Protein AF-A0A094IGU2-F1 (afdb_monomer_lite)

Structure (mmCIF, N/CA/C/O backbone):
data_AF-A0A094IGU2-F1
#
_entry.id   AF-A0A094IGU2-F1
#
loop_
_atom_site.group_PDB
_atom_site.id
_atom_site.type_symbol
_atom_site.label_atom_id
_atom_site.label_alt_id
_atom_site.label_comp_id
_atom_site.label_asym_id
_atom_site.label_entity_id
_atom_site.label_seq_id
_atom_site.pdbx_PDB_ins_code
_atom_site.Cartn_x
_atom_site.Cartn_y
_atom_site.Cartn_z
_atom_site.occupancy
_atom_site.B_iso_or_equiv
_atom_site.auth_seq_id
_atom_site.auth_comp_id
_atom_site.auth_asym_id
_atom_site.auth_atom_id
_atom_site.pdbx_PDB_model_num
ATOM 1 N N . MET A 1 1 ? 27.872 21.694 8.890 1.00 37.94 1 MET A N 1
ATOM 2 C CA . MET A 1 1 ? 27.496 20.771 7.801 1.00 37.94 1 MET A CA 1
ATOM 3 C C . MET A 1 1 ? 26.629 19.700 8.432 1.00 37.94 1 MET A C 1
ATOM 5 O O . MET A 1 1 ? 27.169 18.801 9.055 1.00 37.94 1 MET A O 1
ATOM 9 N N . ASN A 1 2 ? 25.307 19.884 8.405 1.00 34.09 2 ASN A N 1
ATOM 10 C CA . ASN A 1 2 ? 24.379 18.880 8.918 1.00 34.09 2 ASN A CA 1
ATOM 11 C C . ASN A 1 2 ? 24.272 17.796 7.852 1.00 34.09 2 ASN A C 1
ATOM 13 O O . ASN A 1 2 ? 23.658 18.010 6.809 1.00 34.09 2 ASN A O 1
ATOM 17 N N . THR A 1 3 ? 24.930 16.668 8.088 1.00 35.50 3 THR A N 1
ATOM 18 C CA . THR A 1 3 ? 24.658 15.430 7.371 1.00 35.50 3 THR A CA 1
ATOM 19 C C . THR A 1 3 ? 23.225 15.064 7.733 1.00 35.50 3 THR A C 1
ATOM 21 O O . THR A 1 3 ? 22.968 14.598 8.839 1.00 35.50 3 THR A O 1
ATOM 24 N N . ILE A 1 4 ? 22.279 15.382 6.850 1.00 45.84 4 ILE A N 1
ATOM 25 C CA . ILE A 1 4 ? 20.926 14.840 6.922 1.00 45.84 4 ILE A CA 1
ATOM 26 C C . ILE A 1 4 ? 21.136 13.333 6.821 1.00 45.84 4 ILE A C 1
ATOM 28 O O . ILE A 1 4 ? 21.540 12.827 5.775 1.00 45.84 4 ILE A O 1
ATOM 32 N N . SER A 1 5 ? 20.996 12.635 7.945 1.00 41.69 5 SER A N 1
ATOM 33 C CA . SER A 1 5 ? 20.793 11.198 7.935 1.00 41.69 5 SER A CA 1
ATOM 34 C C . SER A 1 5 ? 19.640 10.958 6.974 1.00 41.69 5 SER A C 1
ATOM 36 O O . SER A 1 5 ? 18.550 11.474 7.210 1.00 41.69 5 SER A O 1
ATOM 38 N N . ASN A 1 6 ? 19.896 10.261 5.867 1.00 41.59 6 ASN A N 1
ATOM 39 C CA . ASN A 1 6 ? 18.827 9.691 5.062 1.00 41.59 6 ASN A CA 1
ATOM 40 C C . ASN A 1 6 ? 18.021 8.812 6.022 1.00 41.59 6 AS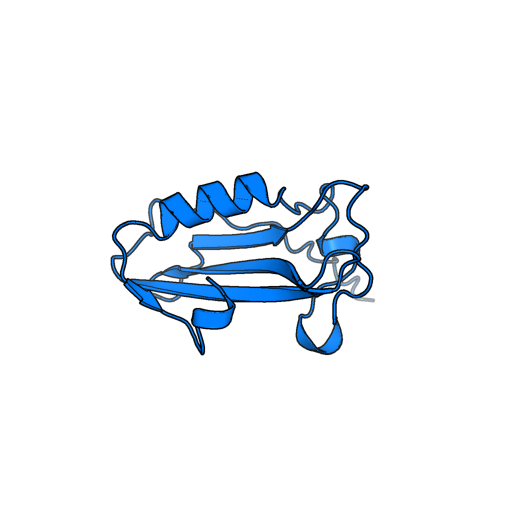N A C 1
ATOM 42 O O . ASN A 1 6 ? 18.459 7.710 6.352 1.00 41.59 6 ASN A O 1
ATOM 46 N N . GLU A 1 7 ? 16.916 9.336 6.549 1.00 50.03 7 GLU A N 1
ATOM 47 C CA . GLU A 1 7 ? 15.909 8.530 7.215 1.00 50.03 7 GLU A CA 1
ATOM 48 C C . GLU A 1 7 ? 15.415 7.567 6.145 1.00 50.03 7 GLU A C 1
ATOM 50 O O . GLU A 1 7 ? 14.697 7.939 5.219 1.00 50.03 7 GLU A O 1
ATOM 55 N N . ILE A 1 8 ? 15.921 6.340 6.197 1.00 52.78 8 ILE A N 1
ATOM 56 C CA . ILE A 1 8 ? 15.351 5.244 5.433 1.00 52.78 8 ILE A CA 1
ATOM 57 C C . ILE A 1 8 ? 13.922 5.132 5.964 1.00 52.78 8 ILE A C 1
ATOM 59 O O . ILE A 1 8 ? 13.743 4.860 7.154 1.00 52.78 8 ILE A O 1
ATOM 63 N N . ASN A 1 9 ? 12.925 5.407 5.117 1.00 67.75 9 ASN A N 1
ATOM 64 C CA . ASN A 1 9 ? 11.515 5.197 5.442 1.00 67.75 9 ASN A CA 1
ATOM 65 C C . ASN A 1 9 ? 11.281 3.690 5.551 1.00 67.75 9 ASN A C 1
ATOM 67 O O . ASN A 1 9 ? 10.886 3.022 4.598 1.00 67.75 9 ASN A O 1
ATOM 71 N N . MET A 1 10 ? 11.623 3.152 6.715 1.00 75.50 10 MET A N 1
ATOM 72 C CA . MET A 1 10 ? 11.432 1.754 7.047 1.00 75.50 10 MET A CA 1
ATOM 73 C C . MET A 1 10 ? 9.934 1.451 7.121 1.00 75.50 10 MET A C 1
ATOM 75 O O . MET A 1 10 ? 9.160 2.311 7.552 1.00 75.50 10 MET A O 1
ATOM 79 N N . PRO A 1 11 ? 9.517 0.229 6.758 1.00 86.69 11 PRO A N 1
ATOM 80 C CA . PRO A 1 11 ? 8.128 -0.170 6.890 1.00 86.69 11 PRO A CA 1
ATOM 81 C C . PRO A 1 11 ? 7.668 -0.088 8.351 1.00 86.69 11 PRO A C 1
ATOM 83 O O . PRO A 1 11 ? 8.408 -0.432 9.276 1.00 86.69 11 PRO A O 1
ATOM 86 N N . VAL A 1 12 ? 6.421 0.327 8.550 1.00 92.69 12 VAL A N 1
ATOM 87 C CA . VAL A 1 12 ? 5.750 0.375 9.851 1.00 92.69 12 VAL A CA 1
ATOM 88 C C . VAL A 1 12 ? 4.728 -0.753 9.923 1.00 92.69 12 VAL A C 1
ATOM 90 O O . VAL A 1 12 ? 3.943 -0.947 8.997 1.00 92.69 12 VAL A O 1
ATOM 93 N N . GLY A 1 13 ? 4.699 -1.472 11.046 1.00 91.06 13 GLY A N 1
ATOM 94 C CA . GLY A 1 13 ? 3.701 -2.507 11.312 1.00 91.06 13 GLY A CA 1
ATOM 95 C C . GLY A 1 13 ? 3.878 -3.813 10.517 1.00 91.06 13 GLY A C 1
ATOM 96 O O . GLY A 1 13 ? 4.970 -4.101 10.026 1.00 91.06 13 GLY A O 1
ATOM 97 N N . PRO A 1 14 ? 2.824 -4.648 10.428 1.00 94.62 14 PRO A N 1
ATOM 98 C CA . PRO A 1 14 ? 1.447 -4.380 10.867 1.00 94.62 14 PRO A CA 1
ATOM 99 C C . PRO A 1 14 ? 1.251 -4.415 12.398 1.00 94.62 14 PRO A C 1
ATOM 101 O O . PRO A 1 14 ? 1.435 -5.447 13.053 1.00 94.62 14 PRO A O 1
ATOM 104 N N . HIS A 1 15 ? 0.799 -3.301 12.978 1.00 96.69 15 HIS A N 1
ATOM 105 C CA . HIS A 1 15 ? 0.477 -3.158 14.402 1.00 96.69 15 HIS A CA 1
ATOM 106 C C . HIS A 1 15 ? -0.960 -3.602 14.702 1.00 96.69 15 HIS A C 1
ATOM 108 O O . HIS A 1 15 ? -1.903 -2.814 14.745 1.00 96.69 15 HIS A O 1
ATOM 114 N N . ARG A 1 16 ? -1.147 -4.903 14.934 1.00 95.50 16 ARG A N 1
ATOM 115 C CA . ARG A 1 16 ? -2.484 -5.495 15.147 1.00 95.50 16 ARG A CA 1
ATOM 116 C C . ARG A 1 16 ? -3.156 -5.080 16.460 1.00 95.50 16 ARG A C 1
ATOM 118 O O . ARG A 1 16 ? -4.376 -5.121 16.572 1.00 95.50 16 ARG A O 1
ATOM 125 N N . ASN A 1 17 ? -2.375 -4.680 17.457 1.00 96.75 17 ASN A N 1
ATOM 126 C CA . ASN A 1 17 ? -2.854 -4.335 18.798 1.00 96.75 17 ASN A CA 1
ATOM 127 C C . ASN A 1 17 ? -3.534 -2.958 18.890 1.00 96.75 17 ASN A C 1
ATOM 129 O O . ASN A 1 17 ? -4.138 -2.670 19.918 1.00 96.75 17 ASN A O 1
ATOM 133 N N . ILE A 1 18 ? -3.440 -2.127 17.848 1.00 97.06 18 ILE A N 1
ATOM 134 C CA . ILE A 1 18 ? -4.041 -0.781 17.802 1.00 97.06 18 ILE A CA 1
ATOM 135 C C . ILE A 1 18 ? -5.204 -0.688 16.803 1.00 97.06 18 ILE A C 1
ATOM 137 O O . ILE A 1 18 ? -5.656 0.406 16.463 1.00 97.06 18 ILE A O 1
ATOM 141 N N . LEU A 1 19 ? -5.678 -1.834 16.304 1.00 97.31 19 LEU A N 1
ATOM 142 C CA . LEU A 1 19 ? -6.773 -1.901 15.343 1.00 97.31 19 LEU A CA 1
ATOM 143 C C . LEU A 1 19 ? -8.079 -1.382 15.949 1.00 97.31 19 LEU A C 1
ATOM 145 O O . LEU A 1 19 ? -8.488 -1.779 17.039 1.00 97.31 19 LEU A O 1
ATOM 149 N N . THR A 1 20 ? -8.774 -0.555 15.179 1.00 98.06 20 THR A N 1
ATOM 150 C CA . THR A 1 20 ? -10.111 -0.042 15.488 1.00 98.06 20 THR A CA 1
ATOM 151 C C . THR A 1 20 ? -11.138 -0.598 14.501 1.00 98.06 20 THR A C 1
ATOM 153 O O . THR A 1 20 ? -10.784 -1.200 13.491 1.00 98.06 20 THR A O 1
ATOM 156 N N . GLU A 1 21 ? -12.427 -0.409 14.788 1.00 97.75 21 GLU A N 1
ATOM 157 C CA . GLU A 1 21 ? -13.528 -0.790 13.882 1.00 97.75 21 GLU A CA 1
ATOM 158 C C . GLU A 1 21 ? -13.462 -0.042 12.537 1.00 97.75 21 GLU A C 1
ATOM 160 O O . GLU A 1 21 ? -13.776 -0.601 11.489 1.00 97.75 21 GLU A O 1
ATOM 165 N N . LYS A 1 22 ? -13.051 1.230 12.578 1.00 98.44 22 LYS A N 1
ATOM 166 C CA . LYS A 1 22 ? -12.873 2.104 11.415 1.00 98.44 22 LYS A CA 1
ATOM 167 C C . LYS A 1 22 ? -11.391 2.271 11.152 1.00 98.44 22 LYS A C 1
ATOM 169 O O . LYS A 1 22 ? -10.655 2.562 12.093 1.00 98.44 22 LYS A O 1
ATOM 174 N N . ILE A 1 23 ? -10.975 2.114 9.911 1.00 98.25 23 ILE A N 1
ATOM 175 C CA . ILE A 1 23 ? -9.593 2.315 9.481 1.00 98.25 23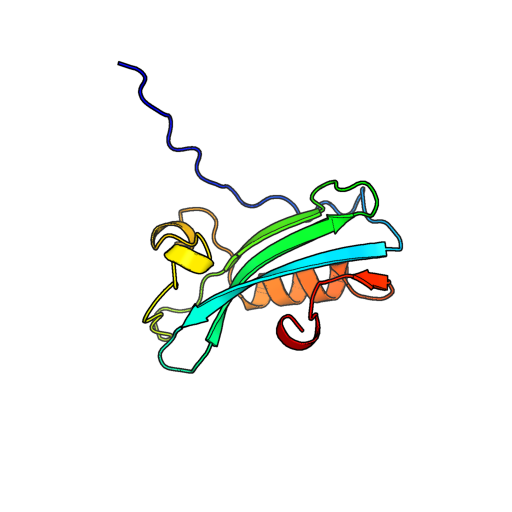 ILE A CA 1
ATOM 176 C C . ILE A 1 23 ? -9.596 3.104 8.181 1.00 98.25 23 ILE A C 1
ATOM 178 O O . ILE A 1 23 ? -10.545 2.997 7.402 1.00 98.25 23 ILE A O 1
ATOM 182 N N . ALA A 1 24 ? -8.550 3.889 7.958 1.00 98.31 24 ALA A N 1
ATOM 183 C CA . ALA A 1 24 ? -8.351 4.562 6.687 1.00 98.31 24 ALA A CA 1
ATO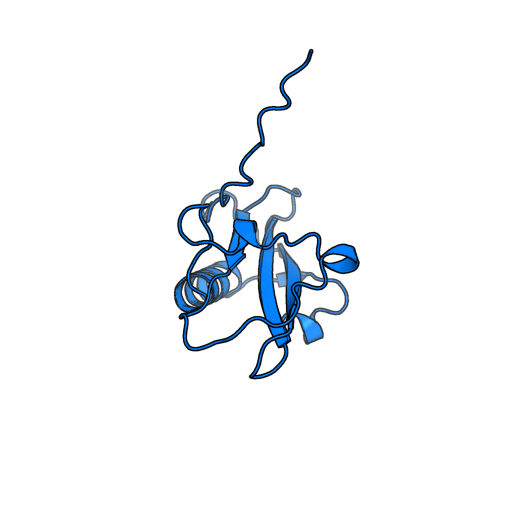M 184 C C . ALA A 1 24 ? -7.176 3.948 5.931 1.00 98.31 24 ALA A C 1
ATOM 186 O O . ALA A 1 24 ? -6.209 3.511 6.556 1.00 98.31 24 ALA A O 1
ATOM 187 N N . ILE A 1 25 ? -7.294 3.898 4.608 1.00 98.19 25 ILE A N 1
ATOM 188 C CA . ILE A 1 25 ? -6.276 3.402 3.684 1.00 98.19 25 ILE A CA 1
ATOM 189 C C . ILE A 1 25 ? -6.079 4.420 2.564 1.00 98.19 25 ILE A C 1
ATOM 191 O O . ILE A 1 25 ? -7.038 5.066 2.142 1.00 98.19 25 ILE A O 1
ATOM 195 N N . ASP A 1 26 ? -4.838 4.549 2.119 1.00 97.81 26 ASP A N 1
ATOM 196 C CA . ASP A 1 26 ? -4.448 5.339 0.957 1.00 97.81 26 ASP A CA 1
ATOM 197 C C . ASP A 1 26 ? -3.312 4.607 0.232 1.00 97.81 26 ASP A C 1
ATOM 199 O O . ASP A 1 26 ? -2.418 4.038 0.881 1.00 97.81 26 ASP A O 1
ATOM 203 N N . CYS A 1 27 ? -3.377 4.570 -1.098 1.00 97.50 27 CYS A N 1
ATOM 204 C CA . CYS A 1 27 ? -2.425 3.855 -1.937 1.00 97.50 27 CYS A CA 1
ATOM 205 C C . CYS A 1 27 ? -1.762 4.802 -2.937 1.00 97.50 27 CYS A C 1
ATOM 207 O O . CYS A 1 27 ? -2.410 5.556 -3.654 1.00 97.50 27 CYS A O 1
ATOM 209 N N . GLU A 1 28 ? -0.447 4.672 -3.073 1.00 97.44 28 GLU A N 1
ATOM 210 C CA . GLU A 1 28 ? 0.313 5.371 -4.102 1.00 97.44 28 GLU A CA 1
ATOM 211 C C . GLU A 1 28 ? 0.663 4.408 -5.231 1.00 97.44 28 GLU A C 1
ATOM 213 O O . GLU A 1 28 ? 1.220 3.328 -5.003 1.00 97.44 28 GLU A O 1
ATOM 218 N N . MET A 1 29 ? 0.359 4.808 -6.465 1.00 96.62 29 MET A N 1
ATOM 219 C CA . MET A 1 29 ? 0.473 3.953 -7.647 1.00 96.62 29 MET A CA 1
ATOM 220 C C . MET A 1 29 ? 1.709 4.292 -8.486 1.00 96.62 29 MET A C 1
ATOM 222 O O . MET A 1 29 ? 2.173 5.427 -8.543 1.00 96.62 29 MET A O 1
ATOM 226 N N . MET A 1 30 ? 2.221 3.291 -9.197 1.00 97.25 30 MET A N 1
ATOM 227 C CA . MET A 1 30 ? 3.320 3.394 -10.159 1.00 97.25 30 MET A CA 1
ATOM 228 C C . MET A 1 30 ? 2.897 2.833 -11.518 1.00 97.25 30 MET A C 1
ATOM 230 O O . MET A 1 30 ? 1.949 2.054 -11.622 1.00 97.25 30 MET A O 1
ATOM 234 N N . ARG A 1 31 ? 3.638 3.162 -12.578 1.00 97.62 31 ARG A N 1
ATOM 235 C CA . ARG A 1 31 ? 3.464 2.577 -13.917 1.00 97.62 31 ARG A CA 1
ATOM 236 C C . ARG A 1 31 ? 4.474 1.469 -14.163 1.00 97.62 31 ARG A C 1
ATOM 238 O O . ARG A 1 31 ? 5.654 1.593 -13.835 1.00 97.62 31 ARG A O 1
ATOM 245 N N . SER A 1 32 ? 4.023 0.412 -14.823 1.00 97.25 32 SER A N 1
ATOM 246 C CA . SER A 1 32 ? 4.840 -0.734 -15.210 1.00 97.25 32 SER A CA 1
ATOM 247 C C . SER A 1 32 ? 4.559 -1.188 -16.641 1.00 97.25 32 SER A C 1
ATOM 249 O O . SER A 1 32 ? 3.656 -0.682 -17.309 1.00 97.25 32 SER A O 1
ATOM 251 N N . SER A 1 33 ? 5.310 -2.186 -17.104 1.00 95.62 33 SER A N 1
ATOM 252 C CA . SER A 1 33 ? 5.090 -2.861 -18.385 1.00 95.62 33 SER A CA 1
ATOM 253 C C . SER A 1 33 ? 3.746 -3.588 -18.494 1.00 95.62 33 SER A C 1
ATOM 255 O O . SER A 1 33 ? 3.348 -3.928 -19.604 1.00 95.62 33 SER A O 1
ATOM 257 N N . ILE A 1 34 ? 3.059 -3.840 -17.375 1.00 95.88 34 ILE A N 1
ATOM 258 C CA . ILE A 1 34 ? 1.778 -4.564 -17.332 1.00 95.88 34 ILE A CA 1
ATOM 259 C C . ILE A 1 34 ? 0.596 -3.687 -16.894 1.00 95.88 34 ILE A C 1
ATOM 261 O O . ILE A 1 34 ? -0.509 -4.192 -16.734 1.00 95.88 34 ILE A O 1
ATOM 265 N N . GLY A 1 35 ? 0.812 -2.380 -16.720 1.00 95.94 35 GLY A N 1
ATOM 266 C CA . GLY A 1 35 ? -0.207 -1.437 -16.252 1.00 95.94 35 GLY A CA 1
ATOM 267 C C . GLY A 1 35 ? 0.192 -0.722 -14.963 1.00 95.94 35 GLY A C 1
ATOM 268 O O . GLY A 1 35 ? 1.377 -0.650 -14.623 1.00 95.94 35 GLY A O 1
ATOM 269 N N . GLN A 1 36 ? -0.794 -0.154 -14.269 1.00 95.69 36 GLN A N 1
ATOM 270 C CA . GLN A 1 36 ? -0.583 0.464 -12.960 1.00 95.69 36 GLN A CA 1
ATOM 271 C C . GLN A 1 36 ? -0.406 -0.600 -11.878 1.00 95.69 36 GLN A C 1
ATOM 273 O O . GLN A 1 36 ? -1.055 -1.642 -11.919 1.00 95.69 36 GLN A O 1
ATOM 278 N N . LEU A 1 37 ? 0.481 -0.329 -10.927 1.00 96.81 37 LEU A N 1
ATOM 279 C CA . LEU A 1 37 ? 0.809 -1.214 -9.815 1.00 96.81 37 LEU A CA 1
ATOM 280 C C . LEU A 1 37 ? 0.908 -0.414 -8.519 1.00 96.81 37 LEU A C 1
ATOM 282 O O . LEU A 1 37 ? 1.356 0.730 -8.540 1.00 96.81 37 LEU A O 1
ATOM 286 N N . LEU A 1 38 ? 0.549 -1.038 -7.399 1.00 97.69 38 LEU A N 1
ATOM 287 C CA . LEU A 1 38 ? 0.717 -0.464 -6.066 1.00 97.69 38 LEU A CA 1
ATOM 288 C C . LEU A 1 38 ? 2.203 -0.246 -5.771 1.00 97.69 38 LEU A C 1
ATOM 290 O O . LEU A 1 38 ? 2.994 -1.167 -5.966 1.00 97.69 38 LEU A O 1
ATOM 294 N N . GLY A 1 39 ? 2.577 0.939 -5.302 1.00 97.38 39 GLY A N 1
ATOM 295 C CA . GLY A 1 39 ? 3.947 1.280 -4.927 1.00 97.38 39 GLY A CA 1
ATOM 296 C C . GLY A 1 39 ? 4.139 1.589 -3.446 1.00 97.38 39 GLY A C 1
ATOM 297 O O . GLY A 1 39 ? 5.194 1.264 -2.907 1.00 97.38 39 GLY A O 1
ATOM 298 N N . ARG A 1 40 ? 3.127 2.138 -2.769 1.00 98.00 40 ARG A N 1
ATOM 299 C CA . ARG A 1 40 ? 3.084 2.277 -1.307 1.00 98.00 40 ARG A CA 1
ATOM 300 C C . ARG A 1 40 ? 1.648 2.145 -0.828 1.00 98.00 40 ARG A C 1
ATOM 302 O O . ARG A 1 40 ? 0.739 2.586 -1.519 1.00 98.00 40 ARG A O 1
ATOM 309 N N . VAL A 1 41 ? 1.460 1.573 0.352 1.00 98.19 41 VAL A N 1
ATOM 310 C CA . VAL A 1 41 ? 0.173 1.591 1.049 1.00 98.19 41 VAL A CA 1
ATOM 311 C C . VAL A 1 41 ? 0.368 2.066 2.478 1.00 98.19 41 VAL A C 1
ATOM 313 O O . VAL A 1 41 ? 1.297 1.617 3.153 1.00 98.19 41 VAL A O 1
ATOM 316 N N . SER A 1 42 ? -0.525 2.940 2.933 1.00 98.12 42 SER A N 1
ATOM 317 C CA . SER A 1 42 ? -0.601 3.400 4.316 1.00 98.12 42 SER A CA 1
ATOM 318 C C . SER A 1 42 ? -1.979 3.071 4.886 1.00 98.12 42 SER A C 1
ATOM 320 O O . SER A 1 42 ? -3.003 3.344 4.268 1.00 98.12 42 SER A O 1
ATOM 322 N N . VAL A 1 43 ? -2.013 2.496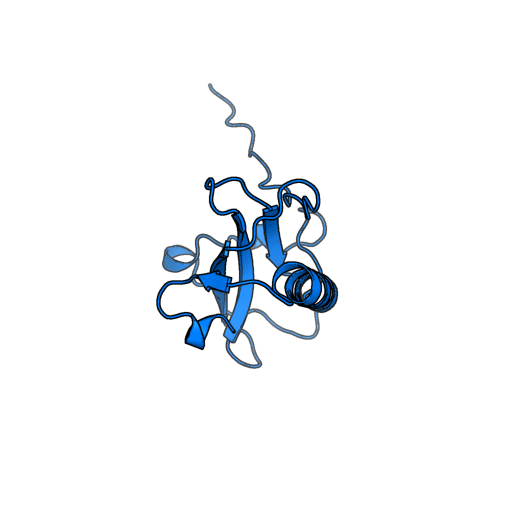 6.085 1.00 98.38 43 VAL A N 1
ATOM 323 C CA . VAL A 1 43 ? -3.223 2.155 6.833 1.00 98.38 43 VAL A CA 1
ATOM 324 C C . VAL A 1 43 ? -3.122 2.764 8.223 1.00 98.38 43 VAL A C 1
ATOM 326 O O . VAL A 1 43 ? -2.158 2.512 8.951 1.00 98.38 43 VAL A O 1
ATOM 329 N N . VAL A 1 44 ? -4.137 3.527 8.618 1.00 98.44 44 VAL A N 1
ATOM 330 C CA . VAL A 1 44 ? -4.223 4.174 9.936 1.00 98.44 44 VAL A CA 1
ATOM 331 C C . VAL A 1 44 ? -5.506 3.783 10.661 1.00 98.44 44 VAL A C 1
ATOM 333 O O . VAL A 1 44 ? -6.529 3.470 10.045 1.00 98.44 44 VAL A O 1
ATOM 336 N N . ASN A 1 45 ? -5.457 3.777 11.991 1.00 98.31 45 ASN A N 1
ATOM 337 C CA . ASN A 1 45 ? -6.633 3.541 12.820 1.00 98.31 45 ASN A CA 1
ATOM 338 C C . ASN A 1 45 ? -7.486 4.821 12.953 1.00 98.31 45 ASN A C 1
ATOM 340 O O . ASN A 1 45 ? -7.123 5.892 12.469 1.00 98.31 45 ASN A O 1
ATOM 344 N N . TYR A 1 46 ? -8.625 4.730 13.643 1.00 97.81 46 TYR A N 1
ATOM 345 C CA . TYR A 1 46 ? -9.538 5.864 13.845 1.00 97.81 46 TYR A CA 1
ATOM 346 C C . TYR A 1 46 ? -8.903 7.046 14.599 1.00 97.81 46 TYR A C 1
ATOM 348 O O . TYR A 1 46 ? -9.340 8.184 14.445 1.00 97.81 46 TYR A O 1
ATOM 356 N N . ASN A 1 47 ? -7.868 6.789 15.401 1.00 97.62 47 ASN A N 1
ATOM 357 C CA . ASN A 1 47 ? -7.141 7.817 16.144 1.00 97.62 47 ASN A CA 1
ATOM 358 C C . ASN A 1 47 ? -6.027 8.473 15.309 1.00 97.62 47 ASN A C 1
ATOM 360 O O . ASN A 1 47 ? -5.345 9.363 15.812 1.00 97.62 47 ASN A O 1
ATOM 364 N N . GLY A 1 48 ? -5.824 8.038 14.060 1.00 96.12 48 GLY A N 1
ATOM 365 C CA . GLY A 1 48 ? -4.736 8.499 13.197 1.00 96.12 48 GLY A CA 1
ATOM 366 C C . GLY A 1 48 ? -3.387 7.828 13.472 1.00 96.12 48 GLY A C 1
ATOM 367 O O . GLY A 1 48 ? -2.367 8.306 12.988 1.00 96.12 48 GLY A O 1
ATOM 368 N N . GLU A 1 49 ? -3.353 6.737 14.242 1.00 98.00 49 GLU A N 1
ATOM 369 C CA . GLU A 1 49 ? -2.129 5.972 14.492 1.00 98.00 49 GLU A CA 1
ATOM 370 C C . GLU A 1 49 ? -1.857 5.018 13.320 1.00 98.00 49 GLU A C 1
ATOM 372 O O . GLU A 1 49 ? -2.753 4.288 12.882 1.00 98.00 49 GLU A O 1
ATOM 377 N N . THR A 1 50 ? -0.618 4.994 12.822 1.00 98.19 50 THR A N 1
ATOM 378 C CA . THR A 1 50 ? -0.214 4.124 11.709 1.00 98.19 50 THR A CA 1
ATOM 379 C C . THR A 1 50 ? -0.247 2.656 12.116 1.00 98.19 50 THR A C 1
ATOM 381 O O . THR A 1 50 ? 0.524 2.212 12.965 1.00 98.19 50 THR A O 1
ATOM 384 N N . ILE A 1 51 ? -1.122 1.887 11.471 1.00 98.38 51 ILE A N 1
ATOM 385 C CA . ILE A 1 51 ? -1.210 0.433 11.610 1.00 98.38 51 ILE A CA 1
ATOM 386 C C . ILE A 1 51 ? -0.167 -0.232 10.721 1.00 98.38 51 ILE A C 1
ATOM 388 O O . ILE A 1 51 ? 0.520 -1.148 11.168 1.00 98.38 51 ILE A O 1
ATOM 392 N N . PHE A 1 52 ? -0.096 0.188 9.460 1.00 98.44 52 PHE A N 1
ATOM 393 C CA . PHE A 1 52 ? 0.749 -0.426 8.447 1.00 98.44 52 PHE A CA 1
ATOM 394 C C . PHE A 1 52 ? 1.153 0.624 7.417 1.00 98.44 52 PHE A C 1
ATOM 396 O O . PHE A 1 52 ? 0.291 1.329 6.914 1.00 98.44 52 PHE A O 1
ATOM 403 N N . ASP A 1 53 ? 2.438 0.758 7.122 1.00 98.06 53 ASP A N 1
ATOM 404 C CA . ASP A 1 53 ? 2.933 1.658 6.078 1.00 98.06 53 ASP A CA 1
ATOM 405 C C . ASP A 1 53 ? 4.134 1.008 5.408 1.00 98.06 53 ASP A C 1
ATOM 407 O O . ASP A 1 53 ? 5.114 0.686 6.079 1.00 98.06 53 ASP A O 1
ATOM 411 N N . THR A 1 54 ? 4.055 0.739 4.110 1.00 98.00 54 THR A N 1
ATOM 412 C CA . THR A 1 54 ? 5.134 0.031 3.418 1.00 98.00 54 THR A CA 1
ATOM 413 C C . THR A 1 54 ? 5.180 0.357 1.936 1.00 98.00 54 THR A C 1
ATOM 415 O O . THR A 1 54 ? 4.148 0.567 1.294 1.00 98.00 54 THR A O 1
ATOM 418 N N . PHE A 1 55 ? 6.394 0.361 1.388 1.00 98.25 55 PHE A N 1
ATOM 419 C CA . PHE A 1 55 ? 6.617 0.320 -0.049 1.00 98.25 55 PHE A CA 1
ATOM 420 C C . PHE A 1 55 ? 6.478 -1.104 -0.575 1.00 98.25 55 PHE A C 1
ATOM 422 O O . PHE A 1 55 ? 6.743 -2.079 0.128 1.00 98.25 55 PHE A O 1
ATOM 429 N N . VAL A 1 56 ? 6.097 -1.221 -1.841 1.00 98.06 56 VAL A N 1
ATOM 430 C CA . VAL A 1 56 ? 5.809 -2.501 -2.483 1.00 98.06 56 VAL A CA 1
ATOM 431 C C . VAL A 1 56 ? 6.839 -2.805 -3.560 1.00 98.06 56 VAL A C 1
ATOM 433 O O . VAL A 1 56 ? 7.124 -1.972 -4.422 1.00 98.06 56 VAL A O 1
ATOM 436 N N . CYS A 1 57 ? 7.366 -4.027 -3.541 1.00 97.44 57 CYS A N 1
ATOM 437 C CA . CYS A 1 57 ? 8.256 -4.545 -4.570 1.00 97.44 57 CYS A CA 1
ATOM 438 C C . CYS A 1 57 ? 7.611 -5.684 -5.375 1.00 97.44 57 CYS A C 1
ATOM 440 O O . CYS A 1 57 ? 6.680 -6.370 -4.937 1.00 97.44 57 CYS A O 1
ATOM 442 N N . TYR A 1 58 ? 8.136 -5.878 -6.586 1.00 97.75 58 TYR A N 1
ATOM 443 C CA . TYR A 1 58 ? 7.690 -6.881 -7.551 1.00 97.75 58 TYR A CA 1
ATOM 444 C C . TYR A 1 58 ? 8.894 -7.676 -8.076 1.00 97.75 58 TYR A C 1
ATOM 446 O O . TYR A 1 58 ? 10.017 -7.169 -8.036 1.00 97.75 58 TYR A O 1
ATOM 454 N N . PRO A 1 59 ? 8.690 -8.902 -8.596 1.00 95.81 59 PRO A N 1
ATOM 455 C CA . PRO A 1 59 ? 9.755 -9.669 -9.239 1.00 95.81 59 PRO A CA 1
ATOM 456 C C . PRO A 1 59 ? 10.392 -8.914 -10.411 1.00 95.81 59 PRO A C 1
ATOM 458 O O . PRO A 1 59 ? 9.706 -8.169 -11.110 1.00 95.81 59 PRO A O 1
ATOM 461 N N . GLU A 1 60 ? 11.666 -9.191 -10.702 1.00 92.88 60 GLU A N 1
ATOM 462 C CA . GLU A 1 60 ? 12.431 -8.538 -11.783 1.00 92.88 60 GLU A CA 1
ATOM 463 C C . GLU A 1 60 ? 11.762 -8.622 -13.167 1.00 92.88 60 GLU A C 1
ATOM 465 O O . GLU A 1 60 ? 11.978 -7.765 -14.021 1.00 92.88 60 GLU A O 1
ATOM 470 N N . SER A 1 61 ? 10.915 -9.632 -13.398 1.00 94.94 61 SER A N 1
ATOM 471 C CA . SER A 1 61 ? 10.142 -9.778 -14.637 1.00 94.94 61 SER A CA 1
ATOM 472 C C . SER A 1 61 ? 9.116 -8.660 -14.864 1.00 94.94 61 SER A C 1
ATOM 474 O O . SER A 1 61 ? 8.642 -8.488 -15.986 1.00 94.94 61 SER A O 1
ATOM 476 N N . ILE A 1 62 ? 8.736 -7.923 -13.817 1.00 95.94 62 ILE A N 1
ATOM 477 C CA . ILE A 1 62 ? 7.821 -6.784 -13.889 1.00 95.94 62 ILE A CA 1
ATOM 478 C C . ILE A 1 62 ? 8.651 -5.503 -13.940 1.00 95.94 62 ILE A C 1
ATOM 480 O O . ILE A 1 62 ? 9.197 -5.040 -12.941 1.00 95.94 62 ILE A O 1
ATOM 484 N N . ASN A 1 63 ? 8.720 -4.891 -15.120 1.00 95.75 63 ASN A N 1
ATOM 485 C CA . ASN A 1 63 ? 9.473 -3.659 -15.298 1.00 95.75 63 ASN A CA 1
ATOM 486 C C . ASN A 1 63 ? 8.638 -2.445 -14.865 1.00 95.75 63 ASN A C 1
ATOM 488 O O . ASN A 1 63 ? 7.699 -2.062 -15.565 1.00 95.75 63 ASN A O 1
ATOM 492 N N . ILE A 1 64 ? 8.990 -1.807 -13.747 1.00 97.06 64 ILE A N 1
ATOM 493 C CA . ILE A 1 64 ? 8.393 -0.527 -13.335 1.00 97.06 64 ILE A CA 1
ATOM 494 C C . ILE A 1 64 ? 8.954 0.587 -14.230 1.00 97.06 64 ILE A C 1
ATOM 496 O O . ILE A 1 64 ? 10.130 0.924 -14.138 1.00 97.06 64 ILE A O 1
ATOM 500 N N . THR A 1 65 ? 8.141 1.194 -15.086 1.00 97.06 65 THR A N 1
ATOM 501 C CA . THR A 1 65 ? 8.594 2.181 -16.080 1.00 97.06 65 THR A CA 1
ATOM 502 C C . THR A 1 65 ? 8.646 3.601 -15.530 1.00 97.06 65 THR A C 1
ATOM 504 O O . THR A 1 65 ? 9.510 4.375 -15.935 1.00 97.06 65 THR A O 1
ATOM 507 N N . ASN A 1 66 ? 7.757 3.949 -14.598 1.00 96.50 66 ASN A N 1
ATOM 508 C CA . ASN A 1 66 ? 7.741 5.254 -13.944 1.00 96.50 66 ASN A CA 1
ATOM 509 C C . ASN A 1 66 ? 7.144 5.127 -12.537 1.00 96.50 66 ASN A C 1
ATOM 511 O O . ASN A 1 66 ? 6.120 4.474 -12.369 1.00 96.50 66 ASN A O 1
ATOM 515 N N . THR A 1 67 ? 7.771 5.743 -11.535 1.00 96.06 67 THR A N 1
ATOM 516 C CA . THR A 1 67 ? 7.204 5.811 -10.178 1.00 96.06 67 THR A CA 1
ATOM 517 C C . THR A 1 67 ? 6.229 6.974 -10.020 1.00 96.06 67 THR A C 1
ATOM 519 O O . THR A 1 67 ? 5.590 7.065 -8.984 1.00 96.06 67 THR A O 1
ATOM 522 N N . ASP A 1 68 ? 6.132 7.868 -11.014 1.00 93.75 68 ASP A N 1
ATOM 523 C CA . ASP A 1 68 ? 5.360 9.113 -10.943 1.00 93.75 68 ASP A CA 1
ATOM 524 C C . ASP A 1 68 ? 5.742 9.942 -9.702 1.00 93.75 68 ASP A C 1
ATOM 526 O O . ASP A 1 68 ? 4.890 10.526 -9.043 1.00 93.75 68 ASP A O 1
ATOM 530 N N . LYS A 1 69 ? 7.047 9.981 -9.382 1.00 94.94 69 LYS A N 1
ATOM 531 C CA . LYS A 1 69 ? 7.608 10.515 -8.126 1.00 94.94 69 LYS A CA 1
ATOM 532 C C . LYS A 1 69 ? 7.085 11.898 -7.723 1.00 94.94 69 LYS A C 1
ATOM 534 O O . LYS A 1 69 ? 7.009 12.189 -6.536 1.00 94.94 69 LYS A O 1
ATOM 539 N N . GLU A 1 70 ? 6.776 12.762 -8.686 1.00 95.12 70 GLU A N 1
ATOM 540 C CA . GLU A 1 70 ? 6.237 14.101 -8.413 1.00 95.12 70 GLU A CA 1
ATOM 541 C C . GLU A 1 70 ? 4.835 14.078 -7.783 1.00 95.12 70 GLU A C 1
ATOM 543 O O . GLU A 1 70 ? 4.485 15.004 -7.058 1.00 95.12 70 GLU A O 1
ATOM 548 N N . PHE A 1 71 ? 4.068 13.015 -8.034 1.00 93.25 71 PHE A N 1
ATOM 549 C CA . PHE A 1 71 ? 2.737 12.789 -7.479 1.00 93.25 71 PHE A CA 1
ATOM 550 C C . PHE A 1 71 ? 2.783 11.795 -6.317 1.00 93.25 71 PHE A C 1
ATOM 552 O O . PHE A 1 71 ? 2.241 12.091 -5.262 1.00 93.25 71 PHE A O 1
ATOM 559 N N . SER A 1 72 ? 3.480 10.667 -6.492 1.00 93.00 72 SER A N 1
ATOM 560 C CA . SER A 1 72 ? 3.487 9.562 -5.521 1.00 93.00 72 SER A CA 1
ATOM 561 C C . SER A 1 72 ? 4.491 9.725 -4.379 1.00 93.00 72 SER A C 1
ATOM 563 O O . SER A 1 72 ? 4.449 9.008 -3.382 1.00 93.00 72 SER A O 1
ATOM 565 N N . GLY A 1 73 ? 5.503 10.580 -4.558 1.00 94.81 73 GLY A N 1
ATOM 566 C CA . GLY A 1 73 ? 6.655 10.662 -3.660 1.00 94.81 73 GLY A CA 1
ATOM 567 C C . GLY A 1 73 ? 7.586 9.439 -3.687 1.00 94.81 73 GLY A C 1
ATOM 568 O O . GLY A 1 73 ? 8.640 9.487 -3.055 1.00 94.81 73 GLY A O 1
ATOM 569 N N . ILE A 1 74 ? 7.266 8.379 -4.442 1.00 96.19 74 ILE A N 1
ATOM 570 C CA . ILE A 1 74 ? 8.026 7.122 -4.459 1.00 96.19 74 ILE A CA 1
ATOM 571 C C . ILE A 1 74 ? 9.326 7.292 -5.253 1.00 96.19 74 ILE A C 1
ATOM 573 O O . ILE A 1 74 ? 9.347 7.515 -6.472 1.00 96.19 74 ILE A O 1
ATOM 577 N N . GLY A 1 75 ? 10.447 7.157 -4.555 1.00 95.31 75 GLY A N 1
ATOM 578 C CA . GLY A 1 75 ? 11.778 7.037 -5.117 1.00 95.31 75 GLY A CA 1
ATOM 579 C C . GLY A 1 75 ? 12.090 5.617 -5.579 1.00 95.31 75 GLY A C 1
ATOM 580 O O . GLY A 1 75 ? 11.524 4.626 -5.131 1.00 95.31 75 GLY A O 1
ATOM 581 N N . ARG A 1 76 ? 13.064 5.499 -6.485 1.00 93.75 76 ARG A N 1
ATOM 582 C CA . ARG A 1 76 ? 13.450 4.193 -7.029 1.00 93.75 76 ARG A CA 1
ATOM 583 C C . ARG A 1 76 ? 14.070 3.255 -5.994 1.00 93.75 76 ARG A C 1
ATOM 585 O O . ARG A 1 76 ? 13.919 2.048 -6.111 1.00 93.75 76 ARG A O 1
ATOM 592 N N . ASN A 1 77 ? 14.738 3.825 -4.997 1.00 94.44 77 ASN A N 1
ATOM 593 C CA . ASN A 1 77 ? 15.322 3.069 -3.897 1.00 94.44 77 ASN A CA 1
ATOM 594 C C . ASN A 1 77 ? 14.256 2.600 -2.901 1.00 94.44 77 ASN A C 1
ATOM 596 O O . ASN A 1 77 ? 14.472 1.595 -2.237 1.00 94.44 77 ASN A O 1
ATOM 600 N N . ASP A 1 78 ? 13.114 3.284 -2.810 1.00 95.81 78 ASP A N 1
ATOM 601 C CA . ASP A 1 78 ? 12.073 2.949 -1.834 1.00 95.81 78 ASP A CA 1
ATOM 602 C C . ASP A 1 78 ? 11.415 1.598 -2.142 1.00 95.81 78 ASP A C 1
ATOM 604 O O . ASP A 1 78 ? 10.968 0.914 -1.234 1.00 95.81 78 ASP A O 1
ATOM 608 N N . ILE A 1 79 ? 11.416 1.182 -3.414 1.00 95.38 79 ILE A N 1
ATOM 609 C CA . ILE A 1 79 ? 10.876 -0.107 -3.881 1.00 95.38 79 ILE A CA 1
ATOM 610 C C . ILE A 1 79 ? 11.929 -1.229 -3.934 1.00 95.38 79 ILE A C 1
ATOM 612 O O . ILE A 1 79 ? 11.661 -2.305 -4.471 1.00 95.38 79 ILE A O 1
ATOM 616 N N . ASP A 1 80 ? 13.133 -0.986 -3.406 1.00 94.56 80 ASP A N 1
ATOM 617 C CA . ASP A 1 80 ? 14.168 -2.012 -3.252 1.00 94.56 80 ASP A CA 1
ATOM 618 C C . ASP A 1 80 ? 13.882 -2.846 -1.987 1.00 94.56 80 ASP A C 1
ATOM 620 O O . ASP A 1 80 ? 13.781 -2.276 -0.893 1.00 94.56 80 ASP A O 1
ATOM 624 N N . PRO A 1 81 ? 13.791 -4.187 -2.082 1.00 93.50 81 PRO A N 1
ATOM 625 C CA . PRO A 1 81 ? 13.627 -5.053 -0.914 1.00 93.50 81 PRO A CA 1
ATOM 626 C C . PRO A 1 81 ? 14.688 -4.837 0.175 1.00 93.50 81 PRO A C 1
ATOM 628 O O . PRO A 1 81 ? 14.396 -4.981 1.360 1.00 93.50 81 PRO A O 1
ATOM 631 N N . GLN A 1 82 ? 15.913 -4.448 -0.197 1.00 93.44 82 GLN A N 1
ATOM 632 C CA . GLN A 1 82 ? 16.992 -4.155 0.755 1.00 93.44 82 GLN A CA 1
ATOM 633 C C . GLN A 1 82 ? 16.717 -2.904 1.599 1.00 93.44 82 GLN A C 1
ATOM 635 O O . GLN A 1 82 ? 17.269 -2.777 2.690 1.00 93.44 82 GLN A O 1
ATOM 640 N N . ASN A 1 83 ? 15.847 -2.011 1.120 1.00 93.62 83 ASN A N 1
ATOM 641 C CA . ASN A 1 83 ? 15.393 -0.823 1.844 1.00 93.62 83 ASN A CA 1
ATOM 642 C C . ASN A 1 83 ? 14.049 -1.051 2.561 1.00 93.62 83 ASN A C 1
ATOM 644 O O . ASN A 1 83 ? 13.477 -0.111 3.103 1.00 93.62 83 ASN A O 1
ATOM 648 N N . GLY A 1 84 ? 13.560 -2.296 2.602 1.00 93.88 84 GLY A N 1
ATOM 649 C CA . GLY A 1 84 ? 12.362 -2.680 3.348 1.00 93.88 84 GLY A CA 1
ATOM 650 C C . GLY A 1 84 ? 11.073 -2.742 2.528 1.00 93.88 84 GLY A C 1
ATOM 651 O O . GLY A 1 84 ? 10.013 -2.949 3.120 1.00 93.88 84 GLY A O 1
ATOM 652 N N . ALA A 1 85 ? 11.139 -2.602 1.198 1.00 96.81 85 ALA A N 1
ATOM 653 C CA . ALA A 1 85 ? 9.983 -2.816 0.332 1.00 96.81 85 ALA A CA 1
ATOM 654 C C . ALA A 1 85 ? 9.501 -4.270 0.407 1.00 96.81 85 ALA A C 1
ATOM 656 O O . ALA A 1 85 ? 10.285 -5.207 0.234 1.00 96.81 85 ALA A O 1
ATOM 657 N N . GLN A 1 86 ? 8.206 -4.472 0.624 1.00 97.94 86 GLN A N 1
ATOM 658 C CA . GLN A 1 86 ? 7.629 -5.799 0.811 1.00 97.94 86 GLN A CA 1
ATOM 659 C C . GLN A 1 86 ? 7.051 -6.359 -0.495 1.00 97.94 86 GLN A C 1
ATOM 661 O O . GLN A 1 86 ? 6.485 -5.602 -1.291 1.00 97.94 86 GLN A O 1
ATOM 666 N N . PRO A 1 87 ? 7.148 -7.680 -0.738 1.00 98.06 87 PRO A N 1
ATOM 667 C CA . PRO A 1 87 ? 6.537 -8.295 -1.910 1.00 98.06 87 PRO A CA 1
ATOM 668 C C . PRO A 1 87 ? 5.026 -8.057 -1.939 1.00 98.06 87 PRO A C 1
ATOM 670 O O . PRO A 1 87 ? 4.342 -8.279 -0.938 1.00 98.06 87 PRO A O 1
ATOM 673 N N . PHE A 1 88 ? 4.484 -7.682 -3.102 1.00 98.00 88 PHE A N 1
ATOM 674 C CA . PHE A 1 88 ? 3.051 -7.394 -3.262 1.00 98.00 88 PHE A CA 1
ATOM 675 C C . PHE A 1 88 ? 2.125 -8.472 -2.676 1.00 98.00 88 PHE A C 1
ATOM 677 O O . PHE A 1 88 ? 1.120 -8.149 -2.051 1.00 98.00 88 PHE A O 1
ATOM 684 N N . SER A 1 89 ? 2.471 -9.754 -2.817 1.00 97.81 89 SER A N 1
ATOM 685 C CA . SER A 1 89 ? 1.679 -10.858 -2.263 1.00 97.81 89 SER A CA 1
ATOM 686 C C . SER A 1 89 ? 1.576 -10.833 -0.732 1.00 97.81 89 SER A C 1
ATOM 688 O O . SER A 1 89 ? 0.527 -11.164 -0.184 1.00 97.81 89 SER A O 1
ATOM 690 N N . GLU A 1 90 ? 2.645 -10.446 -0.034 1.00 98.12 90 GLU A N 1
ATOM 691 C CA . GLU A 1 90 ? 2.667 -10.360 1.434 1.00 98.12 90 GLU A CA 1
ATOM 692 C C . GLU A 1 90 ? 1.895 -9.134 1.922 1.00 98.12 90 GLU A C 1
ATOM 694 O O . GLU A 1 90 ? 1.117 -9.214 2.878 1.00 98.12 90 GLU A O 1
ATOM 699 N N . VAL A 1 91 ? 2.054 -8.018 1.206 1.00 98.25 91 VAL A N 1
ATOM 700 C CA . VAL A 1 91 ? 1.299 -6.784 1.430 1.00 98.25 91 VAL A CA 1
ATOM 701 C C . VAL A 1 91 ? -0.194 -7.046 1.252 1.00 98.25 91 VAL A C 1
ATOM 703 O O . VAL A 1 91 ? -0.973 -6.747 2.150 1.00 98.25 91 VAL A O 1
ATOM 706 N N . GLN A 1 92 ? -0.602 -7.688 0.155 1.00 97.88 92 GLN A N 1
ATOM 707 C CA . GLN A 1 92 ? -2.003 -8.019 -0.108 1.00 97.88 92 GLN A CA 1
ATOM 708 C C . GLN A 1 92 ? -2.591 -8.939 0.970 1.00 97.88 92 GLN A C 1
ATOM 710 O O . GLN A 1 92 ? -3.688 -8.676 1.460 1.00 97.88 92 GLN A O 1
ATOM 715 N N . ALA A 1 93 ? -1.871 -9.989 1.382 1.00 98.19 93 ALA A N 1
ATOM 716 C CA . ALA A 1 93 ? -2.324 -10.876 2.455 1.00 98.19 93 ALA A CA 1
ATOM 717 C C . ALA A 1 93 ? -2.506 -10.120 3.783 1.00 98.19 93 ALA A C 1
ATOM 719 O O . ALA A 1 93 ? -3.506 -10.311 4.479 1.00 98.19 93 ALA A O 1
ATOM 720 N N . THR A 1 94 ? -1.573 -9.218 4.096 1.00 98.19 94 THR A N 1
ATOM 721 C CA . THR A 1 94 ? -1.650 -8.348 5.273 1.00 98.19 94 THR A CA 1
ATOM 722 C C . THR A 1 94 ? -2.854 -7.414 5.183 1.00 98.19 94 THR A C 1
ATOM 724 O O . THR A 1 94 ? -3.637 -7.343 6.125 1.00 98.19 94 THR A O 1
ATOM 727 N N . LEU A 1 95 ? -3.068 -6.748 4.046 1.00 97.81 95 LEU A N 1
ATOM 728 C CA . LEU A 1 95 ? -4.218 -5.867 3.842 1.00 97.81 95 LEU A CA 1
ATOM 729 C C . LEU A 1 95 ? -5.539 -6.624 3.989 1.00 97.81 95 LEU A C 1
ATOM 731 O O . LEU A 1 95 ? -6.413 -6.158 4.708 1.00 97.81 95 LEU A O 1
ATOM 735 N N . VAL A 1 96 ? -5.684 -7.819 3.412 1.00 97.38 96 VAL A N 1
ATOM 736 C CA . VAL A 1 96 ? -6.901 -8.632 3.589 1.00 97.38 96 VAL A CA 1
ATOM 737 C C . VAL A 1 96 ? -7.187 -8.886 5.072 1.00 97.38 96 VAL A C 1
ATOM 739 O O . VAL A 1 96 ? -8.326 -8.730 5.511 1.00 97.38 96 VAL A O 1
ATOM 742 N N . GLU A 1 97 ? -6.170 -9.221 5.867 1.00 96.88 97 GLU A N 1
ATOM 743 C CA . GLU A 1 97 ? -6.321 -9.416 7.312 1.00 96.88 97 GLU A CA 1
ATOM 744 C C . GLU A 1 97 ? -6.720 -8.122 8.044 1.00 96.88 97 GLU A C 1
ATOM 746 O O . GLU A 1 97 ? -7.614 -8.130 8.899 1.00 96.88 97 GLU A O 1
ATOM 751 N N . LEU A 1 98 ? -6.068 -7.004 7.712 1.00 97.12 98 LEU A N 1
ATOM 752 C CA . LEU A 1 98 ? -6.314 -5.713 8.353 1.00 97.12 98 LEU A CA 1
ATOM 753 C C . LEU A 1 98 ? -7.683 -5.139 7.974 1.00 97.12 98 LEU A C 1
ATOM 755 O O . LEU A 1 98 ? -8.352 -4.589 8.842 1.00 97.12 98 LEU A O 1
ATOM 759 N N . LEU A 1 99 ? -8.128 -5.281 6.726 1.00 96.19 99 LEU A N 1
ATOM 760 C CA . LEU A 1 99 ? -9.368 -4.682 6.224 1.00 96.19 99 LEU A CA 1
ATOM 761 C C . LEU A 1 99 ? -10.617 -5.524 6.534 1.00 96.19 99 LEU A C 1
ATOM 763 O O . LEU A 1 99 ? -11.715 -4.981 6.661 1.00 96.19 99 LEU A O 1
ATOM 767 N N . CYS A 1 100 ? -10.476 -6.844 6.677 1.00 95.62 100 CYS A N 1
ATOM 768 C CA . CYS A 1 100 ? -11.615 -7.737 6.879 1.00 95.62 100 CYS A CA 1
ATOM 769 C C . CYS A 1 100 ? -12.412 -7.394 8.152 1.00 95.62 100 CYS A C 1
ATOM 771 O O . CYS A 1 100 ? -11.846 -7.187 9.228 1.00 95.62 100 CYS A O 1
ATOM 773 N N . ASN A 1 101 ? -13.745 -7.378 8.026 1.00 95.81 101 ASN A N 1
ATOM 774 C CA . ASN A 1 101 ? -14.706 -7.038 9.085 1.00 95.81 101 ASN A CA 1
ATOM 775 C C . ASN A 1 101 ? -14.534 -5.629 9.687 1.00 95.81 101 ASN A C 1
ATOM 777 O O . ASN A 1 101 ? -14.895 -5.408 10.845 1.00 95.81 101 ASN A O 1
ATOM 781 N N . ARG A 1 102 ? -13.996 -4.674 8.918 1.00 96.50 102 ARG A N 1
ATOM 782 C CA . ARG A 1 102 ? -13.849 -3.271 9.327 1.00 96.50 102 ARG A CA 1
ATOM 783 C C . ARG A 1 102 ? -14.508 -2.319 8.340 1.00 96.50 102 ARG A C 1
ATOM 785 O O . ARG A 1 102 ? -14.735 -2.652 7.180 1.00 96.50 102 ARG A O 1
ATOM 792 N N . ILE A 1 103 ? -14.808 -1.117 8.821 1.00 97.75 103 ILE A N 1
ATOM 793 C CA . ILE A 1 103 ? -15.239 -0.006 7.975 1.00 97.75 103 ILE A CA 1
ATOM 794 C C . ILE A 1 103 ? -13.977 0.629 7.393 1.00 97.75 103 ILE A C 1
ATOM 796 O O . ILE A 1 103 ? -13.184 1.219 8.131 1.00 97.75 103 ILE A O 1
ATOM 800 N N . VAL A 1 104 ? -13.808 0.495 6.080 1.00 97.69 104 VAL A N 1
ATOM 801 C CA . VAL A 1 104 ? -12.681 1.062 5.337 1.00 97.69 104 VAL A CA 1
ATOM 802 C C . VAL A 1 104 ? -13.054 2.454 4.840 1.00 97.69 104 VAL A C 1
ATOM 804 O O . VAL A 1 104 ? -14.113 2.649 4.245 1.00 97.69 104 VAL A O 1
ATOM 807 N N . ILE A 1 105 ? -12.193 3.424 5.123 1.00 97.69 105 ILE A N 1
ATOM 808 C CA . ILE A 1 105 ? -12.354 4.830 4.76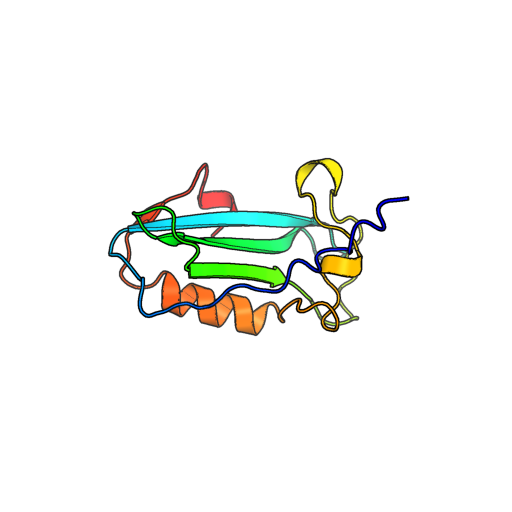0 1.00 97.69 105 ILE A CA 1
ATOM 809 C C . ILE A 1 105 ? -11.213 5.207 3.812 1.00 97.69 105 ILE A C 1
ATOM 811 O O . ILE A 1 105 ? -10.057 4.903 4.077 1.00 97.69 105 ILE A O 1
ATOM 815 N N . GLY A 1 106 ? -11.529 5.900 2.728 1.00 96.12 106 GLY A N 1
ATOM 816 C CA . GLY A 1 106 ? -10.542 6.450 1.803 1.00 96.12 106 GLY A CA 1
ATOM 817 C C . GLY A 1 106 ? -11.177 7.535 0.947 1.00 96.12 106 GLY A C 1
ATOM 818 O O . GLY A 1 106 ? -12.406 7.675 0.919 1.00 96.12 106 GLY A O 1
ATOM 819 N N . HIS A 1 107 ? -10.350 8.326 0.275 1.00 94.62 107 HIS A N 1
ATOM 820 C CA . HIS A 1 107 ? -10.825 9.279 -0.717 1.00 94.62 107 HIS A CA 1
ATOM 821 C C . HIS A 1 107 ? -10.830 8.599 -2.084 1.00 94.62 107 HIS A C 1
ATOM 823 O O . HIS A 1 107 ? -9.779 8.196 -2.549 1.00 94.62 107 HIS A O 1
ATOM 829 N N . ASP A 1 108 ? -11.997 8.491 -2.728 1.00 94.38 108 ASP A N 1
ATOM 830 C CA . ASP A 1 108 ? -12.116 7.811 -4.031 1.00 94.38 108 ASP A CA 1
ATOM 831 C C . ASP A 1 108 ? -11.642 6.339 -3.994 1.00 94.38 108 ASP A C 1
ATOM 833 O O . ASP A 1 108 ? -11.009 5.842 -4.922 1.00 94.38 108 ASP A O 1
ATOM 837 N N . ILE A 1 109 ? -11.998 5.645 -2.902 1.00 91.06 109 ILE A N 1
ATOM 838 C CA . ILE A 1 109 ? -11.527 4.299 -2.513 1.00 91.06 109 ILE A CA 1
ATOM 839 C C . ILE A 1 109 ? -11.655 3.222 -3.604 1.00 91.06 109 ILE A C 1
ATOM 841 O O . ILE A 1 109 ? -10.959 2.213 -3.565 1.00 91.06 109 ILE A O 1
ATOM 845 N N . GLU A 1 110 ? -12.533 3.413 -4.592 1.00 90.81 110 GLU A N 1
ATOM 846 C CA . GLU A 1 110 ? -12.667 2.504 -5.738 1.00 90.81 110 GLU A CA 1
ATOM 847 C C . GLU A 1 110 ? -11.380 2.407 -6.571 1.00 90.81 110 GLU A C 1
ATOM 849 O O . GLU A 1 110 ? -11.196 1.433 -7.297 1.00 90.81 110 GLU A O 1
ATOM 854 N N . LYS A 1 111 ? -10.488 3.400 -6.480 1.00 88.88 111 LYS A N 1
ATOM 855 C CA . LYS A 1 111 ? -9.176 3.379 -7.139 1.00 88.88 111 LYS A CA 1
ATOM 856 C C . LYS A 1 111 ? -8.118 2.597 -6.366 1.00 88.88 111 LYS A C 1
ATOM 858 O O . LYS A 1 111 ? -7.126 2.193 -6.971 1.00 88.88 111 LYS A O 1
ATOM 863 N N . ASP A 1 112 ? -8.327 2.399 -5.068 1.00 88.38 112 ASP A N 1
ATOM 864 C CA . ASP A 1 112 ? -7.365 1.772 -4.161 1.00 88.38 112 ASP A CA 1
ATOM 865 C C . ASP A 1 112 ? -7.636 0.276 -3.927 1.00 88.38 112 ASP A C 1
ATOM 867 O O . ASP A 1 112 ? -6.742 -0.426 -3.445 1.00 88.38 112 ASP A O 1
ATOM 871 N N . ILE A 1 113 ? -8.854 -0.208 -4.226 1.00 83.06 113 ILE A N 1
ATOM 872 C CA . ILE A 1 113 ? -9.350 -1.555 -3.872 1.00 83.06 113 ILE A CA 1
ATOM 873 C C . ILE A 1 113 ? -9.353 -2.571 -5.020 1.00 83.06 113 ILE A C 1
ATOM 875 O O . ILE A 1 113 ? -9.632 -2.198 -6.181 1.00 83.06 113 ILE A O 1
#

pLDDT: mean 91.84, std 14.34, range [34.09, 98.44]

Foldseek 3Di:
DDPPDPPLPAKDALPPVQADQEKEKDFQWFAWPVGIDTAWMWMAHPVRHTNTIAGAEEPPVIGGPGSVCVPRVDDPVRRDVVSHHYYPVVVVVVCCVRPPNHHYDYDVCVVVD

Sequence (113 aa):
MNTISNEINMPVGPHRNILTEKIAIDCEMMRSSIGQLLGRVSVVNYNGETIFDTFVCYPESINITNTDKEFSGIGRNDIDPQNGAQPFSEVQATLVELLCNRIVIGHDIEKDI

Secondary structure (DSSP, 8-state):
-----------B---GGG--SEEEEEEEEEEETTEEEEEEEEEEETTS-EEEEEEEE--TTS-EEE--HHHH---TTTT-GGGTPEEHHHH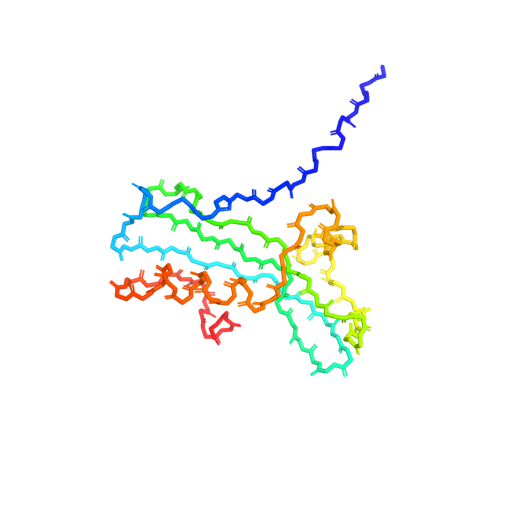HHHHHHHHTTSEEE-SSGGGT-

Radius of gyration: 14.62 Å; chains: 1; bounding box: 43×32×37 Å